Protein AF-A0A927H198-F1 (afdb_monomer_lite)

Sequence (82 aa):
MLLRIMFHDRPIPVNVPDHGYSEDLLEELTDTLVLRLEAAQKQAPAGWDELQTIELEAASGGWKAVLYFSGDKRPAESLPLR

Radius of gyration: 12.27 Å; chains: 1; bounding box: 29×24×34 Å

pLDDT: mean 85.31, std 9.11, range [50.91, 93.88]

Structure (mmCIF, N/CA/C/O backbone):
data_AF-A0A927H198-F1
#
_entry.id   AF-A0A927H198-F1
#
loop_
_atom_site.group_PDB
_atom_site.id
_atom_site.type_symbol
_atom_site.label_atom_id
_atom_site.label_alt_id
_atom_site.label_comp_id
_atom_site.label_asym_id
_atom_site.label_entity_id
_atom_site.label_seq_id
_atom_site.pdbx_PDB_ins_code
_atom_site.Cartn_x
_atom_site.Cartn_y
_atom_site.Cartn_z
_atom_site.occupancy
_atom_site.B_iso_or_equiv
_atom_site.auth_seq_id
_atom_site.auth_comp_id
_atom_site.auth_asym_id
_atom_site.auth_atom_id
_atom_site.pdbx_PDB_model_num
ATOM 1 N N . MET A 1 1 ? -0.852 0.183 -13.265 1.00 82.19 1 MET A N 1
ATOM 2 C CA . MET A 1 1 ? -1.257 -1.205 -12.938 1.00 82.19 1 MET A CA 1
ATOM 3 C C . MET A 1 1 ? -1.918 -1.246 -11.560 1.00 82.19 1 MET A C 1
ATOM 5 O O . MET A 1 1 ? -1.512 -0.486 -10.690 1.00 82.19 1 MET A O 1
ATOM 9 N N . LEU A 1 2 ? -2.928 -2.100 -11.357 1.00 83.12 2 LEU A N 1
ATOM 10 C CA . LEU A 1 2 ? -3.579 -2.288 -10.054 1.00 83.12 2 LEU A CA 1
ATOM 11 C C . LEU A 1 2 ? -3.171 -3.640 -9.459 1.00 83.12 2 LEU A C 1
ATOM 13 O O . LEU A 1 2 ? -3.511 -4.680 -10.019 1.00 83.12 2 LEU A O 1
ATOM 17 N N . LEU A 1 3 ? -2.475 -3.608 -8.324 1.00 88.88 3 LEU A N 1
ATOM 18 C CA . LEU A 1 3 ? -2.181 -4.777 -7.497 1.00 88.88 3 LEU A CA 1
ATOM 19 C C . LEU A 1 3 ? -3.126 -4.824 -6.293 1.00 88.88 3 LEU A C 1
ATOM 21 O O . LEU A 1 3 ? -3.857 -3.872 -6.008 1.00 88.88 3 LEU A O 1
ATOM 25 N N . ARG A 1 4 ? -3.130 -5.951 -5.581 1.00 91.44 4 ARG A N 1
ATOM 26 C CA . ARG A 1 4 ? -3.828 -6.096 -4.302 1.00 91.44 4 ARG A CA 1
ATOM 27 C C . ARG A 1 4 ? -2.923 -6.814 -3.321 1.00 91.44 4 ARG A C 1
ATOM 29 O O . ARG A 1 4 ? -2.341 -7.833 -3.675 1.00 91.44 4 ARG A O 1
ATOM 36 N N . ILE A 1 5 ? -2.862 -6.305 -2.099 1.00 92.25 5 ILE A N 1
ATOM 37 C CA . ILE A 1 5 ? -2.237 -6.999 -0.972 1.00 92.25 5 ILE A CA 1
ATOM 38 C C . ILE A 1 5 ? -3.310 -7.413 0.027 1.00 92.25 5 ILE A C 1
ATOM 40 O O . ILE A 1 5 ? -4.359 -6.773 0.118 1.00 92.25 5 ILE A O 1
ATOM 44 N N . MET A 1 6 ? -3.050 -8.472 0.788 1.00 90.69 6 MET A N 1
ATOM 45 C CA . MET A 1 6 ? -3.892 -8.835 1.923 1.00 90.69 6 MET A CA 1
ATOM 46 C C . MET A 1 6 ? -3.374 -8.129 3.171 1.00 90.69 6 MET A C 1
ATOM 48 O O . MET A 1 6 ? -2.227 -8.320 3.563 1.00 90.69 6 MET A O 1
ATOM 52 N N . PHE A 1 7 ? -4.220 -7.314 3.794 1.00 89.00 7 PHE A N 1
ATOM 53 C CA . PHE A 1 7 ? -3.912 -6.630 5.045 1.00 89.00 7 PHE A CA 1
ATOM 54 C C . PHE A 1 7 ? -5.165 -6.632 5.924 1.00 89.00 7 PHE A C 1
ATOM 56 O O . PHE A 1 7 ? -6.226 -6.189 5.485 1.00 89.00 7 PHE A O 1
ATOM 63 N N . HIS A 1 8 ? -5.060 -7.161 7.149 1.00 85.38 8 HIS A N 1
ATOM 64 C CA . HIS A 1 8 ? -6.210 -7.360 8.054 1.00 85.38 8 HIS A CA 1
ATOM 65 C C . HIS A 1 8 ? -7.338 -8.185 7.434 1.00 85.38 8 HIS A C 1
ATOM 67 O O . HIS A 1 8 ? -8.495 -7.779 7.462 1.00 85.38 8 HIS A O 1
ATOM 73 N N . ASP A 1 9 ? -6.994 -9.303 6.790 1.00 86.62 9 ASP A N 1
ATOM 74 C CA . ASP A 1 9 ? -7.952 -10.176 6.092 1.00 86.62 9 ASP A CA 1
ATOM 75 C C . ASP A 1 9 ? -8.787 -9.467 5.008 1.00 86.62 9 ASP A C 1
ATOM 77 O O . ASP A 1 9 ? -9.788 -9.996 4.520 1.00 86.62 9 ASP A O 1
ATOM 81 N N . ARG A 1 10 ? -8.363 -8.270 4.582 1.00 89.38 10 ARG A N 1
ATOM 82 C CA . ARG A 1 10 ? -9.017 -7.486 3.537 1.00 89.38 10 ARG A CA 1
ATOM 83 C C . ARG A 1 10 ? -8.064 -7.260 2.367 1.00 89.38 10 ARG A C 1
ATOM 85 O O . ARG A 1 10 ? -6.885 -6.972 2.580 1.00 89.38 10 ARG A O 1
ATOM 92 N N . PRO A 1 11 ? -8.558 -7.366 1.123 1.00 92.38 11 PRO A N 1
ATOM 93 C CA . PRO A 1 11 ? -7.777 -6.986 -0.039 1.00 92.38 11 PRO A CA 1
ATOM 94 C C . PRO A 1 11 ? -7.689 -5.459 -0.112 1.00 92.38 11 PRO A C 1
ATOM 96 O O . PRO A 1 11 ? -8.702 -4.786 -0.309 1.00 92.38 11 PRO A O 1
ATOM 99 N N . ILE A 1 12 ? -6.479 -4.918 0.008 1.00 93.50 12 ILE A N 1
ATOM 100 C CA . ILE A 1 12 ? -6.213 -3.489 -0.156 1.00 93.50 12 ILE A CA 1
ATOM 101 C C . ILE A 1 12 ? -5.676 -3.246 -1.572 1.00 93.50 12 ILE A C 1
ATOM 103 O O . ILE A 1 12 ? -4.663 -3.847 -1.947 1.00 93.50 12 ILE A O 1
ATOM 107 N N . PRO A 1 13 ? -6.340 -2.406 -2.387 1.00 93.88 13 PRO A N 1
ATOM 108 C CA . PRO A 1 13 ? -5.828 -2.009 -3.689 1.00 93.88 13 PRO A CA 1
ATOM 109 C C . PRO A 1 13 ? -4.520 -1.224 -3.553 1.00 93.88 13 PRO A C 1
ATOM 111 O O . PRO A 1 13 ? -4.388 -0.333 -2.712 1.00 93.88 13 PRO A O 1
ATOM 114 N N . VAL A 1 14 ? -3.565 -1.559 -4.418 1.00 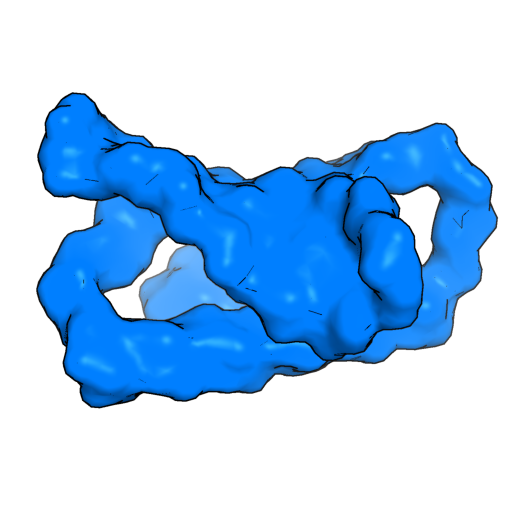92.94 14 VAL A N 1
ATOM 115 C CA . VAL A 1 14 ? -2.269 -0.896 -4.539 1.00 92.94 14 VAL A CA 1
ATOM 116 C C . VAL A 1 14 ? -2.124 -0.393 -5.971 1.00 92.94 14 VAL A C 1
ATOM 118 O O . VAL A 1 14 ? -1.979 -1.177 -6.913 1.00 92.94 14 VAL A O 1
ATOM 121 N N . ASN A 1 15 ? -2.181 0.921 -6.145 1.00 91.94 15 ASN A N 1
ATOM 122 C CA . ASN A 1 15 ? -1.949 1.563 -7.429 1.00 91.94 15 ASN A CA 1
ATOM 123 C C . ASN A 1 15 ? -0.445 1.670 -7.663 1.00 91.94 15 ASN A C 1
ATOM 125 O O . ASN A 1 15 ? 0.267 2.316 -6.896 1.00 91.94 15 ASN A O 1
ATOM 129 N N . VAL A 1 16 ? 0.027 1.048 -8.739 1.00 88.12 16 VAL A N 1
ATOM 130 C CA . VAL A 1 16 ? 1.424 1.117 -9.167 1.00 88.12 16 VAL A CA 1
ATOM 131 C C . VAL A 1 16 ? 1.491 1.881 -10.487 1.00 88.12 16 VAL A C 1
ATOM 133 O O . VAL A 1 16 ? 0.725 1.554 -11.408 1.00 88.12 16 VAL A O 1
ATOM 136 N N . PRO A 1 17 ? 2.371 2.886 -10.622 1.00 83.25 17 PRO A N 1
ATOM 137 C CA . PRO A 1 17 ? 2.498 3.642 -11.854 1.00 83.25 17 PRO A CA 1
ATOM 138 C C . PRO A 1 17 ? 2.914 2.716 -13.004 1.00 83.25 17 PRO A C 1
ATOM 140 O O . PRO A 1 17 ? 3.647 1.743 -12.824 1.00 83.25 17 PRO A O 1
ATOM 143 N N . ASP A 1 18 ? 2.346 2.952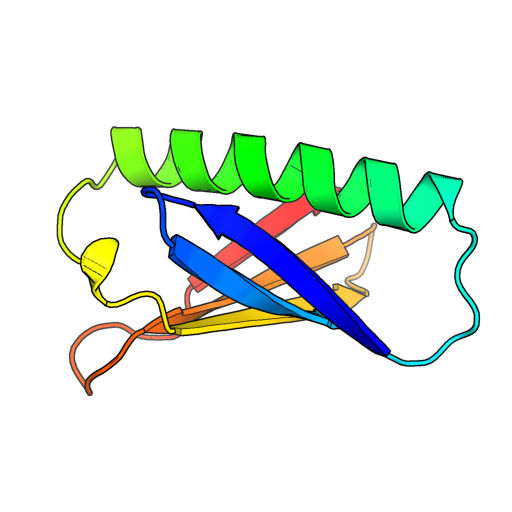 -14.183 1.00 73.19 18 ASP A N 1
ATOM 144 C CA . ASP A 1 18 ? 2.450 2.028 -15.310 1.00 73.19 18 ASP A CA 1
ATOM 145 C C . ASP A 1 18 ? 3.742 2.268 -16.100 1.00 73.19 18 ASP A C 1
ATOM 147 O O . ASP A 1 18 ? 3.780 3.064 -17.037 1.00 73.19 18 ASP A O 1
ATOM 151 N N . HIS A 1 19 ? 4.825 1.619 -15.669 1.00 75.81 19 HIS A N 1
ATOM 152 C CA . HIS A 1 19 ? 6.152 1.754 -16.283 1.00 75.81 19 HIS A CA 1
ATOM 153 C C . HIS A 1 19 ? 6.759 0.422 -16.752 1.00 75.81 19 HIS A C 1
ATOM 155 O O . HIS A 1 19 ? 7.949 0.375 -17.053 1.00 75.81 19 HIS A O 1
ATOM 161 N N . GLY A 1 20 ? 5.973 -0.659 -16.826 1.00 78.06 20 GLY A N 1
ATOM 162 C CA . GLY A 1 20 ? 6.480 -1.968 -17.260 1.00 78.06 20 GLY A CA 1
ATOM 163 C C . GLY A 1 20 ? 7.537 -2.561 -16.319 1.00 78.06 20 GLY A C 1
ATOM 164 O O . GLY A 1 20 ? 8.555 -3.073 -16.777 1.00 78.06 20 GLY A O 1
ATOM 165 N N . TYR A 1 21 ? 7.323 -2.449 -15.005 1.00 85.25 21 TYR A N 1
ATOM 166 C CA . TYR A 1 21 ? 8.208 -3.031 -13.990 1.00 85.25 21 TYR A CA 1
ATOM 167 C C . TYR A 1 21 ? 8.254 -4.561 -14.076 1.00 85.25 21 TYR A C 1
ATOM 169 O O . TYR A 1 21 ? 7.259 -5.192 -14.435 1.00 85.25 21 TYR A O 1
ATOM 177 N N . SER A 1 22 ? 9.401 -5.155 -13.733 1.00 87.94 22 SER A N 1
ATOM 178 C CA . SER A 1 22 ? 9.537 -6.613 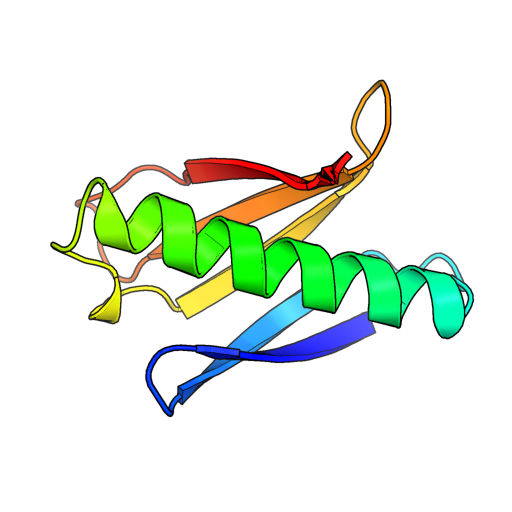-13.659 1.00 87.94 22 SER A CA 1
ATOM 179 C C . SER A 1 22 ? 8.675 -7.194 -12.539 1.00 87.94 22 SER A C 1
ATOM 181 O O . SER A 1 22 ? 8.474 -6.549 -11.509 1.00 87.94 22 SER A O 1
ATOM 183 N N . GLU A 1 23 ? 8.207 -8.430 -12.725 1.00 87.12 23 GLU A N 1
ATOM 184 C CA . GLU A 1 23 ? 7.440 -9.162 -11.707 1.00 87.12 23 GLU A CA 1
ATOM 185 C C . GLU A 1 23 ? 8.227 -9.277 -10.392 1.00 87.12 23 GLU A C 1
ATOM 187 O O . GLU A 1 23 ? 7.687 -8.924 -9.350 1.00 87.12 23 GLU A O 1
ATOM 192 N N . ASP A 1 24 ? 9.525 -9.603 -10.455 1.00 90.06 24 ASP A N 1
ATOM 193 C CA . ASP A 1 24 ? 10.407 -9.690 -9.278 1.00 90.06 24 ASP A CA 1
ATOM 194 C C . ASP A 1 24 ? 10.450 -8.391 -8.453 1.00 90.06 24 ASP A C 1
ATOM 196 O O . ASP A 1 24 ? 10.446 -8.413 -7.223 1.00 90.06 24 ASP A O 1
ATOM 200 N N . LEU A 1 25 ? 10.494 -7.230 -9.124 1.00 89.19 25 LEU A N 1
ATOM 201 C CA . LEU A 1 25 ? 10.516 -5.936 -8.437 1.00 89.19 25 LEU A CA 1
ATOM 202 C C . LEU A 1 25 ? 9.169 -5.662 -7.766 1.00 89.19 25 LEU A C 1
ATOM 204 O O . LEU A 1 25 ? 9.122 -5.114 -6.667 1.00 89.19 25 LEU A O 1
ATOM 208 N N . LEU A 1 26 ? 8.076 -6.003 -8.445 1.00 88.62 26 LEU A N 1
ATOM 209 C CA . LEU A 1 26 ? 6.728 -5.805 -7.928 1.00 88.62 26 LEU A CA 1
ATOM 210 C C . LEU A 1 26 ? 6.474 -6.695 -6.711 1.00 88.62 26 LEU A C 1
ATOM 212 O O . LEU A 1 26 ? 5.951 -6.185 -5.724 1.00 88.62 26 LEU A O 1
ATOM 216 N N . GLU A 1 27 ? 6.897 -7.960 -6.766 1.00 89.75 27 GLU A N 1
ATOM 217 C CA . GLU A 1 27 ? 6.838 -8.907 -5.650 1.00 89.75 27 GLU A CA 1
ATOM 218 C C . GLU A 1 27 ? 7.614 -8.369 -4.442 1.00 89.75 27 GLU A C 1
ATOM 220 O O . GLU A 1 27 ? 7.040 -8.200 -3.363 1.00 89.75 27 GLU A O 1
ATOM 225 N N . GLU A 1 28 ? 8.872 -7.961 -4.647 1.00 91.00 28 GLU A N 1
ATOM 226 C CA . GLU A 1 28 ? 9.705 -7.384 -3.589 1.00 91.00 28 GLU A CA 1
ATOM 227 C C . GLU A 1 28 ? 9.073 -6.130 -2.954 1.00 91.00 28 GLU A C 1
ATOM 229 O O . GLU A 1 28 ? 9.101 -5.952 -1.728 1.00 91.00 28 GLU A O 1
ATOM 234 N N . LEU A 1 29 ? 8.496 -5.244 -3.772 1.00 90.38 29 LEU A N 1
ATOM 235 C CA . LEU A 1 29 ? 7.822 -4.041 -3.287 1.00 90.38 29 LEU A CA 1
ATOM 236 C C . LEU A 1 29 ? 6.572 -4.380 -2.479 1.00 90.38 29 LEU A C 1
ATOM 238 O O . LEU A 1 29 ? 6.349 -3.758 -1.438 1.00 90.38 29 LEU A O 1
ATOM 242 N N . THR A 1 30 ? 5.769 -5.349 -2.923 1.00 89.69 30 THR A N 1
ATOM 243 C CA . THR A 1 30 ? 4.576 -5.779 -2.185 1.00 89.69 30 THR A CA 1
ATOM 244 C C . THR A 1 30 ? 4.921 -6.465 -0.868 1.00 89.69 30 THR A C 1
ATOM 246 O O . THR A 1 30 ? 4.302 -6.137 0.144 1.00 89.69 30 THR A O 1
ATOM 249 N N . ASP A 1 31 ? 5.943 -7.321 -0.831 1.00 91.56 31 ASP A N 1
ATOM 250 C CA . ASP A 1 31 ? 6.404 -7.968 0.403 1.00 91.56 31 ASP A CA 1
ATOM 251 C C . ASP A 1 31 ? 6.912 -6.935 1.410 1.00 91.56 31 ASP A C 1
ATOM 253 O O . ASP A 1 31 ? 6.517 -6.915 2.581 1.00 91.56 31 ASP A O 1
ATOM 257 N N . THR A 1 32 ? 7.744 -6.006 0.935 1.00 92.62 32 THR A N 1
ATOM 258 C CA . THR A 1 32 ? 8.263 -4.918 1.767 1.00 92.62 32 THR A CA 1
ATOM 259 C C . THR A 1 32 ? 7.133 -4.029 2.283 1.00 92.62 32 THR A C 1
ATOM 261 O O . THR A 1 32 ? 7.143 -3.627 3.449 1.00 92.62 32 THR A O 1
ATOM 264 N N . LEU A 1 33 ? 6.137 -3.740 1.443 1.00 92.75 33 LEU A N 1
ATOM 265 C CA . LEU A 1 33 ? 4.961 -2.964 1.819 1.00 92.75 33 LEU A CA 1
ATOM 266 C C . LEU A 1 33 ? 4.184 -3.638 2.953 1.00 92.75 33 LEU A C 1
ATOM 268 O O . LEU A 1 33 ? 3.904 -2.978 3.952 1.00 92.75 33 LEU A O 1
ATOM 272 N N . VAL A 1 34 ? 3.886 -4.935 2.845 1.00 92.12 34 VAL A N 1
ATOM 273 C CA . VAL A 1 34 ? 3.164 -5.680 3.892 1.00 92.12 34 VAL A CA 1
ATOM 274 C C . VAL A 1 34 ? 3.920 -5.618 5.221 1.00 92.12 34 VAL A C 1
ATOM 276 O O . VAL A 1 34 ? 3.343 -5.222 6.235 1.00 92.12 34 VAL A O 1
ATOM 279 N N . LEU A 1 35 ? 5.230 -5.887 5.213 1.00 92.25 35 LEU A N 1
ATOM 280 C CA . LEU A 1 35 ? 6.065 -5.815 6.419 1.00 92.25 35 LEU A CA 1
ATOM 281 C C . LEU A 1 35 ? 6.051 -4.418 7.062 1.00 92.25 35 LEU A C 1
ATOM 283 O O . LEU A 1 35 ? 5.985 -4.284 8.288 1.00 92.25 35 LEU A O 1
ATOM 287 N N . ARG A 1 36 ? 6.109 -3.359 6.245 1.00 91.25 36 ARG A N 1
ATOM 288 C CA . ARG A 1 36 ? 6.077 -1.968 6.724 1.00 91.25 36 ARG A CA 1
ATOM 289 C C . ARG A 1 36 ? 4.714 -1.585 7.289 1.00 91.25 36 ARG A C 1
ATOM 291 O O . ARG A 1 36 ? 4.676 -0.928 8.328 1.00 91.25 36 ARG A O 1
ATOM 298 N N . LEU A 1 37 ? 3.624 -2.010 6.653 1.00 91.19 37 LEU A N 1
ATOM 299 C CA . LEU A 1 37 ? 2.262 -1.780 7.136 1.00 91.19 37 LEU A CA 1
ATOM 300 C C . LEU A 1 37 ? 2.035 -2.454 8.489 1.00 91.19 37 LEU A C 1
ATOM 302 O O . LEU A 1 37 ? 1.565 -1.808 9.421 1.00 91.19 37 LEU A O 1
ATOM 306 N N . GLU A 1 38 ? 2.434 -3.719 8.641 1.00 90.06 38 GLU A N 1
ATOM 307 C CA . GLU A 1 38 ? 2.335 -4.424 9.922 1.00 90.06 38 GLU A CA 1
ATOM 308 C C . GLU A 1 38 ? 3.155 -3.743 11.024 1.00 90.06 38 GLU A C 1
ATOM 310 O O . GLU A 1 38 ? 2.704 -3.625 12.166 1.00 90.06 38 GLU A O 1
ATOM 315 N N . ALA A 1 39 ? 4.367 -3.281 10.703 1.00 90.31 39 ALA A N 1
ATOM 316 C CA . ALA A 1 39 ? 5.211 -2.569 11.655 1.00 90.31 39 ALA A CA 1
ATOM 317 C C . ALA A 1 39 ? 4.594 -1.224 12.076 1.00 90.31 39 ALA A C 1
ATOM 319 O O . ALA A 1 39 ? 4.569 -0.912 13.269 1.00 90.31 39 ALA A O 1
ATOM 320 N N . ALA A 1 40 ? 4.073 -0.449 11.123 1.00 88.38 40 ALA A N 1
ATOM 321 C CA . ALA A 1 40 ? 3.410 0.827 11.386 1.00 88.38 40 ALA A CA 1
ATOM 322 C C . ALA A 1 40 ? 2.121 0.631 12.203 1.00 88.38 40 ALA A C 1
ATOM 324 O O . ALA A 1 40 ? 1.861 1.359 13.162 1.00 88.38 40 ALA A O 1
ATOM 325 N N . GLN A 1 41 ? 1.367 -0.426 11.910 1.00 87.44 41 GLN A N 1
ATOM 326 C CA . GLN A 1 41 ? 0.172 -0.795 12.654 1.00 87.44 41 GLN A CA 1
ATOM 327 C C . GLN A 1 41 ? 0.475 -1.225 14.091 1.00 87.44 41 GLN A C 1
ATOM 329 O O . GLN A 1 41 ? -0.219 -0.804 15.013 1.00 87.44 41 GLN A O 1
ATOM 334 N N . LYS A 1 42 ? 1.541 -1.999 14.321 1.00 88.50 42 LYS A N 1
ATOM 335 C CA . LYS A 1 42 ? 1.988 -2.337 15.684 1.00 88.50 42 LYS A CA 1
ATOM 336 C C . LYS A 1 42 ? 2.358 -1.094 16.498 1.00 88.50 42 LYS A C 1
ATOM 338 O O . LYS A 1 42 ? 2.151 -1.088 17.708 1.00 88.50 42 LYS A O 1
ATOM 343 N N . GLN A 1 43 ? 2.887 -0.053 15.853 1.00 86.50 43 GLN A N 1
ATOM 344 C CA . GLN A 1 43 ? 3.226 1.211 16.514 1.00 86.50 43 GLN A CA 1
ATOM 345 C C . GLN A 1 43 ? 1.992 2.076 16.801 1.00 86.50 43 GLN A C 1
ATOM 347 O O . GLN A 1 43 ? 1.920 2.702 17.857 1.00 86.50 43 GLN A O 1
ATOM 352 N N . ALA A 1 44 ? 1.018 2.107 15.889 1.00 83.31 44 ALA A N 1
ATOM 353 C CA . ALA A 1 44 ? -0.170 2.948 15.998 1.00 83.31 44 ALA A CA 1
ATOM 354 C C . ALA A 1 44 ? -1.442 2.189 15.575 1.00 83.31 44 ALA A C 1
ATOM 356 O O . ALA A 1 44 ? -1.967 2.460 14.501 1.00 83.31 44 ALA A O 1
ATOM 357 N N . PRO A 1 45 ? -1.982 1.276 16.402 1.00 80.38 45 PRO A N 1
ATOM 358 C CA . PRO A 1 45 ? -3.000 0.306 15.978 1.00 80.38 45 PRO A CA 1
ATOM 359 C C . PRO A 1 45 ? -4.363 0.904 15.609 1.00 80.38 45 PRO A C 1
ATOM 361 O O . PRO A 1 45 ? -5.126 0.278 14.880 1.00 80.38 45 PRO A O 1
ATOM 364 N N . ALA A 1 46 ? -4.685 2.110 16.077 1.00 81.50 46 ALA A N 1
ATOM 365 C CA . ALA A 1 46 ? -5.953 2.761 15.765 1.00 81.50 46 ALA A CA 1
ATOM 366 C C . ALA A 1 46 ? -6.018 3.214 14.294 1.00 81.50 46 ALA A C 1
ATOM 368 O O . ALA A 1 46 ? -5.042 3.750 13.771 1.00 81.50 46 ALA A O 1
ATOM 369 N N . GLY A 1 47 ? -7.180 3.048 13.652 1.00 80.00 47 GLY A N 1
ATOM 370 C CA . GLY A 1 47 ? -7.491 3.606 12.326 1.00 80.00 47 GLY A CA 1
ATOM 371 C C . GLY A 1 47 ? -7.006 2.791 11.122 1.00 80.00 47 GLY A C 1
ATOM 372 O O . GLY A 1 47 ? -7.297 3.164 9.993 1.00 80.00 47 GLY A O 1
ATOM 373 N N . TRP A 1 48 ? -6.313 1.665 11.316 1.00 87.44 48 TRP A N 1
ATOM 374 C CA . TRP A 1 48 ? -5.868 0.815 10.196 1.00 87.44 48 TRP A CA 1
ATOM 375 C C . TRP A 1 48 ? -7.009 0.079 9.491 1.00 87.44 48 TRP A C 1
ATOM 377 O O . TRP A 1 48 ? -6.913 -0.211 8.298 1.00 87.44 48 TRP A O 1
ATOM 387 N N . ASP A 1 49 ? -8.131 -0.117 10.183 1.00 87.88 49 ASP A N 1
ATOM 388 C CA . ASP A 1 49 ? -9.373 -0.607 9.585 1.00 87.88 49 ASP A CA 1
ATOM 389 C C . ASP A 1 49 ? -9.957 0.377 8.555 1.00 87.88 49 ASP A C 1
ATOM 391 O O . ASP A 1 49 ? -10.726 -0.018 7.679 1.00 87.88 49 ASP A O 1
ATOM 395 N N . GLU A 1 50 ? -9.554 1.646 8.592 1.00 88.88 50 GLU A N 1
ATOM 396 C CA . GLU A 1 50 ? -10.001 2.675 7.650 1.00 88.88 50 GLU A CA 1
ATOM 397 C C . GLU A 1 50 ? -9.125 2.729 6.387 1.00 88.88 50 GLU A C 1
ATOM 399 O O . GLU A 1 50 ? -9.457 3.463 5.462 1.00 88.88 50 GLU A O 1
ATOM 404 N N . LEU A 1 51 ? -8.024 1.966 6.301 1.00 90.44 51 LEU A N 1
ATOM 405 C CA . LEU A 1 51 ? -7.161 1.955 5.114 1.00 90.44 51 LEU A CA 1
ATOM 406 C C . LEU A 1 51 ? -7.951 1.476 3.887 1.00 90.44 51 LEU A C 1
ATOM 408 O O . LEU A 1 51 ? -8.478 0.363 3.883 1.00 90.44 51 LEU A O 1
ATOM 412 N N . GLN A 1 52 ? -8.020 2.310 2.847 1.00 90.62 52 GLN A N 1
ATOM 413 C CA . GLN A 1 52 ? -8.789 2.026 1.633 1.00 90.62 52 GLN A CA 1
ATOM 414 C C . GLN A 1 52 ? -7.923 1.716 0.427 1.00 90.62 52 GLN A C 1
ATOM 416 O O . GLN A 1 52 ? -8.259 0.819 -0.338 1.00 90.62 52 GLN A O 1
ATOM 421 N N . THR A 1 53 ? -6.854 2.479 0.219 1.00 92.31 53 THR A N 1
ATOM 422 C CA . THR A 1 53 ? -5.983 2.305 -0.942 1.00 92.31 53 THR A CA 1
ATOM 423 C C . THR A 1 53 ? -4.566 2.737 -0.622 1.00 92.31 53 THR A C 1
ATOM 425 O O . THR A 1 53 ? -4.323 3.523 0.298 1.00 92.31 53 THR A O 1
ATOM 428 N N . ILE A 1 54 ? -3.633 2.203 -1.397 1.00 93.50 54 ILE A N 1
ATOM 429 C CA . ILE A 1 54 ? -2.215 2.529 -1.333 1.00 93.50 54 ILE A CA 1
ATOM 430 C C . ILE A 1 54 ? -1.769 2.958 -2.724 1.00 93.50 54 ILE A C 1
ATOM 432 O O . ILE A 1 54 ? -2.149 2.342 -3.718 1.00 93.50 54 ILE A O 1
ATOM 436 N N . GLU A 1 55 ? -0.946 3.992 -2.805 1.00 92.12 55 GLU A N 1
ATOM 437 C CA . GLU A 1 55 ? -0.273 4.386 -4.041 1.00 92.12 55 GLU A CA 1
ATOM 438 C C . GLU A 1 55 ? 1.229 4.198 -3.875 1.00 92.12 55 GLU A C 1
ATOM 440 O O . GLU A 1 55 ? 1.821 4.685 -2.913 1.00 92.12 55 GLU A O 1
ATOM 445 N N . LEU A 1 56 ? 1.850 3.464 -4.797 1.00 90.94 56 LEU A N 1
ATOM 446 C CA . LEU A 1 56 ? 3.300 3.386 -4.875 1.00 90.94 56 LEU A CA 1
ATOM 447 C C . LEU A 1 56 ? 3.815 4.536 -5.726 1.00 90.94 56 LEU A C 1
ATOM 449 O O . LEU A 1 56 ? 3.420 4.701 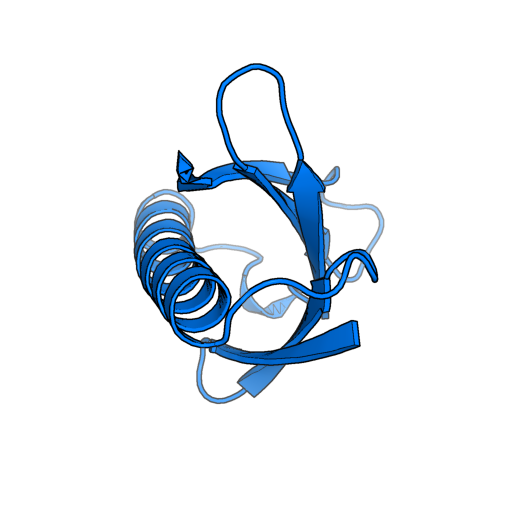-6.874 1.00 90.94 56 LEU A O 1
ATOM 453 N N . GLU A 1 57 ? 4.748 5.299 -5.184 1.00 89.38 57 GLU A N 1
ATOM 454 C CA . GLU A 1 57 ? 5.400 6.385 -5.895 1.00 89.38 57 GLU A CA 1
ATOM 455 C C . GLU A 1 57 ? 6.910 6.157 -5.906 1.00 89.38 57 GLU A C 1
ATOM 457 O O . GLU A 1 57 ? 7.518 5.815 -4.886 1.00 89.38 57 GLU A O 1
ATOM 462 N N . ALA A 1 58 ? 7.527 6.395 -7.062 1.00 85.94 58 ALA A N 1
ATOM 463 C CA . ALA A 1 58 ? 8.973 6.494 -7.146 1.00 85.94 58 ALA A CA 1
ATOM 464 C C . ALA A 1 58 ? 9.431 7.751 -6.388 1.00 85.94 58 ALA A C 1
ATOM 466 O O . ALA A 1 58 ? 8.905 8.847 -6.593 1.00 85.94 58 ALA A O 1
ATOM 467 N N . ALA A 1 59 ? 10.411 7.593 -5.506 1.00 80.81 59 ALA A N 1
ATOM 468 C CA . ALA A 1 59 ? 11.000 8.677 -4.730 1.00 80.81 59 ALA A CA 1
ATOM 469 C C . ALA A 1 59 ? 12.510 8.752 -4.981 1.00 80.81 59 ALA A C 1
ATOM 471 O O . ALA A 1 59 ? 13.124 7.814 -5.491 1.00 80.81 59 ALA A O 1
ATOM 472 N N . SER A 1 60 ? 13.126 9.875 -4.611 1.00 73.94 60 SER A N 1
ATOM 473 C CA . SER A 1 60 ? 14.574 10.084 -4.704 1.00 73.94 60 SER A CA 1
ATOM 474 C C . SER A 1 60 ? 15.322 9.076 -3.818 1.00 73.94 60 SER A C 1
ATOM 476 O O . SER A 1 60 ? 15.548 9.344 -2.643 1.00 73.94 60 SER A O 1
ATOM 478 N N . GLY A 1 61 ? 15.679 7.912 -4.366 1.00 77.81 61 GLY A N 1
ATOM 479 C CA . GLY A 1 61 ? 16.367 6.837 -3.637 1.00 77.81 61 GLY A CA 1
ATOM 480 C C . GLY A 1 61 ? 15.647 5.487 -3.615 1.00 77.81 61 GLY A C 1
ATOM 481 O O . GLY A 1 61 ? 16.248 4.516 -3.170 1.00 77.81 61 GLY A O 1
ATOM 482 N N . GLY A 1 62 ? 14.427 5.393 -4.149 1.00 87.31 62 GLY A N 1
ATOM 483 C CA . GLY A 1 62 ? 13.690 4.134 -4.191 1.00 87.31 62 GLY A CA 1
ATOM 484 C C . GLY A 1 62 ? 12.190 4.351 -4.301 1.00 87.31 62 GLY A C 1
ATOM 485 O O . GLY A 1 62 ? 11.711 4.960 -5.259 1.00 87.31 62 GLY A O 1
ATOM 486 N N . TRP A 1 63 ? 11.448 3.835 -3.329 1.00 90.06 63 TRP A N 1
ATOM 487 C CA . TRP A 1 63 ? 9.992 3.742 -3.400 1.00 90.06 63 TRP A CA 1
ATOM 488 C C . TRP A 1 63 ? 9.341 4.189 -2.105 1.00 90.06 63 TRP A C 1
ATOM 490 O O . TRP A 1 63 ? 9.834 3.903 -1.014 1.00 90.06 63 TRP A O 1
ATOM 500 N N . LYS A 1 64 ? 8.191 4.846 -2.223 1.00 91.69 64 LYS A N 1
ATOM 501 C CA . LYS A 1 64 ? 7.329 5.170 -1.088 1.00 91.69 64 LYS A CA 1
ATOM 502 C C . LYS A 1 64 ? 5.912 4.676 -1.347 1.00 91.69 64 LYS A C 1
ATOM 504 O O . LYS A 1 64 ? 5.440 4.702 -2.480 1.00 91.69 64 LYS A O 1
ATOM 509 N N . ALA A 1 65 ? 5.240 4.257 -0.287 1.00 92.12 65 ALA A N 1
ATOM 510 C CA . ALA A 1 65 ? 3.818 3.968 -0.288 1.00 92.12 65 ALA A CA 1
ATOM 511 C C . ALA A 1 65 ? 3.067 5.120 0.370 1.00 92.12 65 ALA A C 1
ATOM 513 O O . ALA A 1 65 ? 3.378 5.483 1.503 1.00 92.12 65 ALA A O 1
ATOM 514 N N . VAL A 1 66 ? 2.094 5.684 -0.331 1.00 91.50 66 VAL A N 1
ATOM 515 C CA . VAL A 1 66 ? 1.173 6.698 0.180 1.00 91.50 66 VAL A CA 1
ATOM 516 C C . VAL A 1 66 ? -0.129 6.006 0.560 1.00 91.50 66 VAL A C 1
ATOM 518 O O . VAL A 1 66 ? -0.744 5.329 -0.262 1.00 91.50 66 VAL A O 1
ATOM 521 N N . LEU A 1 67 ? -0.518 6.127 1.825 1.00 91.88 67 LEU A N 1
ATOM 522 C CA . LEU A 1 67 ? -1.665 5.442 2.410 1.00 91.88 67 LEU A CA 1
ATOM 523 C C . LEU A 1 67 ? -2.873 6.373 2.471 1.00 91.88 67 LEU A C 1
ATOM 525 O O . LEU A 1 67 ? -2.775 7.479 3.001 1.00 91.88 67 LEU A O 1
ATOM 529 N N . TYR A 1 68 ? -4.024 5.897 2.003 1.00 89.62 68 TYR A N 1
ATOM 530 C CA . TYR A 1 68 ? -5.273 6.653 1.997 1.00 89.62 68 TYR A CA 1
ATOM 531 C C . TYR A 1 68 ? -6.317 5.963 2.875 1.00 89.62 68 TYR A C 1
ATOM 533 O O . TYR A 1 68 ? -6.692 4.814 2.627 1.00 89.62 68 TYR A O 1
ATOM 541 N N . PHE A 1 69 ? -6.798 6.677 3.893 1.00 89.19 69 PHE A N 1
ATOM 542 C CA . PHE A 1 69 ? -7.763 6.184 4.877 1.00 89.19 69 PHE A CA 1
ATOM 543 C C . PHE A 1 69 ? -9.154 6.800 4.652 1.00 89.19 69 PHE A C 1
ATOM 545 O O . PHE A 1 69 ? -9.280 7.922 4.161 1.00 89.19 69 PHE A O 1
ATOM 552 N N . SER A 1 70 ? -10.215 6.073 5.005 1.00 81.12 70 SER A N 1
ATOM 553 C CA . SER A 1 70 ? -11.599 6.523 4.865 1.00 81.12 70 SER A CA 1
ATOM 554 C C . SER A 1 70 ? -11.967 7.538 5.946 1.00 81.12 70 SER A C 1
ATOM 556 O O . SER A 1 70 ? -12.366 7.165 7.047 1.00 81.12 70 SER A O 1
ATOM 558 N N . GLY A 1 71 ? -11.889 8.824 5.611 1.00 64.56 71 GLY A N 1
ATOM 559 C CA . GLY A 1 71 ? -12.406 9.926 6.425 1.00 64.56 71 GLY A CA 1
ATOM 560 C C . GLY A 1 71 ? -11.396 11.054 6.620 1.00 64.56 71 GLY A C 1
ATOM 561 O O . GLY A 1 71 ? -10.192 10.824 6.642 1.00 64.5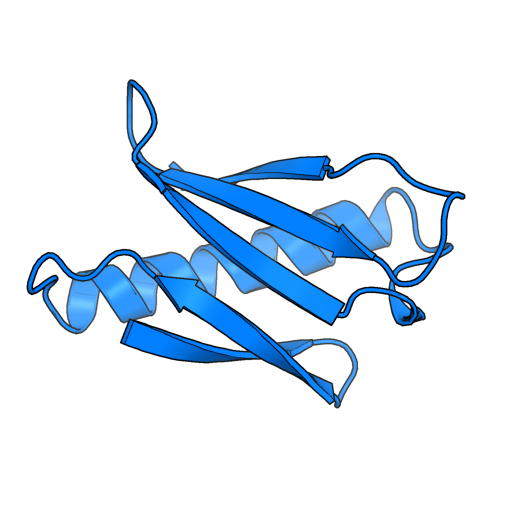6 71 GLY A O 1
ATOM 562 N N . ASP A 1 72 ? -11.895 12.276 6.837 1.00 53.97 72 ASP A N 1
ATOM 563 C CA . ASP A 1 72 ? -11.119 13.516 7.064 1.00 53.97 72 ASP A CA 1
ATOM 564 C C . ASP A 1 72 ? -10.198 13.498 8.311 1.00 53.97 72 ASP A C 1
ATOM 566 O O . ASP A 1 72 ? -9.701 14.535 8.750 1.00 53.97 72 ASP A O 1
ATOM 570 N N . LYS A 1 73 ? -9.997 12.342 8.953 1.00 50.91 73 LYS A N 1
ATOM 571 C CA . LYS A 1 73 ? -9.363 12.227 10.274 1.00 50.91 73 LYS A CA 1
ATOM 572 C C . LYS A 1 73 ? -7.878 11.888 10.238 1.00 50.91 73 LYS A C 1
ATOM 574 O O . LYS A 1 73 ? -7.210 12.108 11.248 1.00 50.91 73 LYS A O 1
ATOM 579 N N . ARG A 1 74 ? -7.344 11.395 9.116 1.00 57.88 74 ARG A N 1
ATOM 580 C CA . ARG A 1 74 ? -5.903 11.159 8.968 1.00 57.88 74 ARG A CA 1
ATOM 581 C C . ARG A 1 74 ? -5.381 11.681 7.630 1.00 57.88 74 ARG A C 1
ATOM 583 O O . ARG A 1 74 ? -5.914 11.295 6.593 1.00 57.88 74 ARG A O 1
ATOM 590 N N . PRO A 1 75 ? -4.350 12.547 7.634 1.00 58.00 75 PRO A N 1
ATOM 591 C CA . PRO A 1 75 ? -3.652 12.900 6.407 1.00 58.00 75 PRO A CA 1
ATOM 592 C C . PRO A 1 75 ? -3.008 11.649 5.803 1.00 58.00 75 PRO A C 1
ATOM 594 O O . PRO A 1 75 ? -2.694 10.702 6.524 1.00 58.00 75 PRO A O 1
ATOM 597 N N . ALA A 1 76 ? -2.805 11.660 4.485 1.00 66.00 76 ALA A N 1
ATOM 598 C CA . ALA A 1 76 ? -2.099 10.584 3.808 1.00 66.00 76 ALA A CA 1
ATOM 599 C C . ALA A 1 76 ? -0.724 10.361 4.460 1.00 66.00 76 ALA A C 1
ATOM 601 O O . ALA A 1 76 ? 0.064 11.299 4.613 1.00 66.00 76 ALA A O 1
ATOM 602 N N . GLU A 1 77 ? -0.452 9.126 4.875 1.00 79.00 77 GLU A N 1
ATOM 603 C CA . GLU A 1 77 ? 0.824 8.750 5.483 1.00 79.00 77 GLU A CA 1
ATOM 604 C C . GLU A 1 77 ? 1.753 8.208 4.397 1.0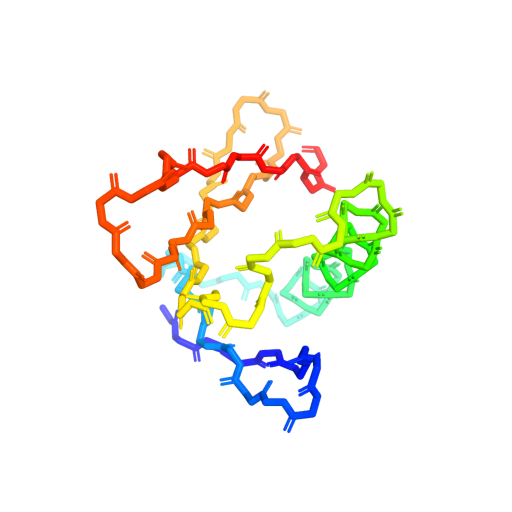0 79.00 77 GLU A C 1
ATOM 606 O O . GLU A 1 77 ? 1.309 7.481 3.510 1.00 79.00 77 GLU A O 1
ATOM 611 N N . SER A 1 78 ? 3.042 8.561 4.449 1.00 81.31 78 SER A N 1
ATOM 612 C CA . SER A 1 78 ? 4.037 8.006 3.527 1.00 81.31 78 SER A CA 1
ATOM 613 C C . SER A 1 78 ? 4.986 7.056 4.249 1.00 81.31 78 SER A C 1
ATOM 615 O O . SER A 1 78 ? 5.575 7.398 5.274 1.00 81.31 78 SER A O 1
ATOM 617 N N . LEU A 1 79 ? 5.131 5.850 3.701 1.00 84.44 79 LEU A N 1
ATOM 618 C CA . LEU A 1 79 ? 6.028 4.812 4.196 1.00 84.44 79 LEU A CA 1
ATOM 619 C C . LEU A 1 79 ? 7.150 4.574 3.179 1.00 84.44 79 LEU A C 1
ATOM 621 O O . LEU A 1 79 ? 6.854 4.223 2.035 1.00 84.44 79 LEU A O 1
ATOM 625 N N . PRO A 1 80 ? 8.431 4.726 3.553 1.00 85.56 80 PRO A N 1
ATOM 626 C CA . PRO A 1 80 ? 9.530 4.351 2.675 1.00 85.56 80 PRO A CA 1
ATOM 627 C C . PRO A 1 80 ? 9.601 2.825 2.543 1.00 85.56 80 PRO A C 1
ATOM 629 O O . PRO A 1 80 ? 9.580 2.095 3.540 1.00 85.56 80 PRO A O 1
ATOM 632 N N . LEU A 1 81 ? 9.706 2.353 1.305 1.00 83.19 81 LEU A N 1
ATOM 633 C CA . LEU A 1 81 ? 9.872 0.941 0.966 1.00 83.19 81 LEU A CA 1
ATOM 634 C C . LEU A 1 81 ? 11.333 0.610 0.649 1.00 83.19 81 LEU A C 1
ATOM 636 O O . LEU A 1 81 ? 11.783 -0.475 0.995 1.00 83.19 81 LEU A O 1
ATOM 640 N N . ARG A 1 82 ? 12.091 1.554 0.084 1.00 72.69 82 ARG A N 1
ATOM 641 C CA . ARG A 1 82 ? 13.543 1.484 -0.135 1.00 72.69 82 ARG A CA 1
ATOM 642 C C . ARG A 1 82 ? 14.113 2.886 -0.278 1.00 72.69 82 ARG A C 1
ATOM 644 O O . ARG A 1 82 ? 13.424 3.701 -0.936 1.00 72.69 82 ARG A O 1
#

Secondary structure (DSSP, 8-state):
-EEEEEETTEEEEEE--SS---HHHHHHHHHHHHHHHHHHHHH--TTGGGEEEEEEEEETTEEEEEEEESSTTSPPEEEE--

Foldseek 3Di:
DWDWDQDPNDTAIEAEPPDPDDPVVVVLLRVLVNVQLVVVCVVPVPQPVQWHYWYWDADDPGIWIWTDGPDPPDDTDIDDSD

Organism: NCBI:txid2772510